Protein AF-C0E1W9-F1 (afdb_monomer_lite)

Structure (mmCIF, N/CA/C/O backbone):
data_AF-C0E1W9-F1
#
_entry.id   AF-C0E1W9-F1
#
loop_
_atom_site.group_PDB
_atom_site.id
_atom_site.type_symbol
_atom_site.label_atom_id
_atom_site.label_alt_id
_atom_site.label_comp_id
_atom_site.label_asym_id
_atom_site.label_entity_id
_atom_site.label_seq_id
_atom_site.pdbx_PDB_ins_code
_atom_site.Cartn_x
_atom_site.Cartn_y
_atom_site.Cartn_z
_atom_site.occupancy
_atom_site.B_iso_or_equiv
_atom_site.auth_seq_id
_atom_site.auth_comp_id
_atom_site.auth_asym_id
_atom_site.auth_atom_id
_atom_site.pdbx_PDB_model_num
ATOM 1 N N . MET A 1 1 ? -30.283 -1.907 8.918 1.00 41.72 1 MET A N 1
ATOM 2 C CA . MET A 1 1 ? -28.845 -2.117 9.198 1.00 41.72 1 MET A CA 1
ATOM 3 C C . MET A 1 1 ? -28.048 -1.228 8.262 1.00 41.72 1 MET A C 1
ATOM 5 O O . MET A 1 1 ? -28.250 -1.339 7.061 1.00 41.72 1 MET A O 1
ATOM 9 N N . GLN A 1 2 ? -27.198 -0.332 8.772 1.00 52.78 2 GLN A N 1
ATOM 10 C CA . GLN A 1 2 ? -26.183 0.305 7.926 1.00 52.78 2 GLN A CA 1
ATOM 11 C C . GLN A 1 2 ? -25.164 -0.763 7.533 1.00 52.78 2 GLN A C 1
ATOM 13 O O . GLN A 1 2 ? -24.610 -1.438 8.400 1.00 52.78 2 GLN A O 1
ATOM 18 N N . THR A 1 3 ? -24.936 -0.942 6.239 1.00 59.38 3 THR A N 1
ATOM 19 C CA . THR A 1 3 ? -23.926 -1.881 5.766 1.00 59.38 3 THR A CA 1
ATOM 20 C C . THR A 1 3 ? -22.547 -1.286 6.020 1.00 59.38 3 THR A C 1
ATOM 22 O O . THR A 1 3 ? -22.210 -0.224 5.492 1.00 59.38 3 THR A O 1
ATOM 25 N N . ILE A 1 4 ? -21.760 -1.937 6.877 1.00 67.06 4 ILE A N 1
ATOM 26 C CA . ILE A 1 4 ? -20.397 -1.506 7.190 1.00 67.06 4 ILE A CA 1
ATOM 27 C C . ILE A 1 4 ? -19.553 -1.692 5.929 1.00 67.06 4 ILE A C 1
ATOM 29 O O . ILE A 1 4 ? -19.404 -2.811 5.437 1.00 67.06 4 ILE A O 1
ATOM 33 N N . LYS A 1 5 ? -19.021 -0.587 5.396 1.00 80.06 5 LYS A N 1
ATOM 34 C CA . LYS A 1 5 ? -18.128 -0.626 4.240 1.00 80.06 5 LYS A CA 1
ATOM 35 C C . LYS A 1 5 ? -16.687 -0.821 4.699 1.00 80.06 5 LYS A C 1
ATOM 37 O O . LYS A 1 5 ? -16.163 0.068 5.367 1.00 80.06 5 LYS A O 1
ATOM 42 N N . ARG A 1 6 ? -16.061 -1.932 4.305 1.00 88.25 6 ARG A N 1
ATOM 43 C CA . ARG A 1 6 ? -14.636 -2.207 4.549 1.00 88.25 6 ARG A CA 1
ATOM 44 C C . ARG A 1 6 ? -13.774 -1.287 3.694 1.00 88.25 6 ARG A C 1
ATOM 46 O O . ARG A 1 6 ? -14.051 -1.131 2.504 1.00 88.25 6 ARG A O 1
ATOM 53 N N . LEU A 1 7 ? -12.764 -0.669 4.287 1.00 89.62 7 LEU A N 1
ATOM 54 C CA . LEU A 1 7 ? -11.794 0.178 3.606 1.00 89.62 7 LEU A CA 1
ATOM 55 C C . LEU A 1 7 ? -10.513 -0.609 3.308 1.00 89.62 7 LEU A C 1
ATOM 57 O O . LEU A 1 7 ? -9.938 -1.229 4.194 1.00 89.62 7 LEU A O 1
ATOM 61 N N . PHE A 1 8 ? -10.042 -0.521 2.070 1.00 92.44 8 PHE A N 1
ATOM 62 C CA . PHE A 1 8 ? -8.709 -0.947 1.662 1.00 92.44 8 PHE A CA 1
ATOM 63 C C . PHE A 1 8 ? -7.880 0.300 1.378 1.00 92.44 8 PHE A C 1
ATOM 65 O O . PHE A 1 8 ? -8.233 1.089 0.497 1.00 92.44 8 PHE A O 1
ATOM 72 N N . ILE A 1 9 ? -6.805 0.496 2.133 1.00 94.12 9 ILE A N 1
ATOM 73 C CA . ILE A 1 9 ? -5.794 1.514 1.851 1.00 94.12 9 ILE A CA 1
ATOM 74 C C . ILE A 1 9 ? -4.686 0.839 1.057 1.00 94.12 9 ILE A C 1
ATOM 76 O O . ILE A 1 9 ? -4.082 -0.105 1.553 1.00 94.12 9 ILE A O 1
ATOM 80 N N . ILE A 1 10 ? -4.430 1.319 -0.153 1.00 94.06 10 ILE A N 1
ATOM 81 C CA . ILE A 1 10 ? -3.354 0.840 -1.017 1.00 94.06 10 ILE A CA 1
ATOM 82 C C . ILE A 1 10 ? -2.370 1.991 -1.175 1.00 94.06 10 ILE A C 1
ATOM 84 O O . ILE A 1 10 ? -2.767 3.064 -1.632 1.00 94.06 10 ILE A O 1
ATOM 88 N N . ILE A 1 11 ? -1.118 1.782 -0.780 1.00 93.06 11 ILE A N 1
ATOM 89 C CA . ILE A 1 11 ? -0.030 2.712 -1.075 1.00 93.06 11 ILE A CA 1
ATOM 90 C C . ILE A 1 11 ? 0.891 2.070 -2.097 1.00 93.06 11 ILE A C 1
ATOM 92 O O . ILE A 1 11 ? 1.352 0.950 -1.891 1.00 93.06 11 ILE A O 1
ATOM 96 N N . THR A 1 12 ? 1.108 2.787 -3.192 1.00 90.94 12 THR A N 1
ATOM 97 C CA . THR A 1 12 ? 1.981 2.384 -4.289 1.00 90.94 12 THR A CA 1
ATOM 98 C C . THR A 1 12 ? 3.221 3.258 -4.327 1.00 90.94 12 THR A C 1
ATOM 100 O O . THR A 1 12 ? 3.185 4.424 -3.917 1.00 90.94 12 THR A O 1
ATOM 103 N N . GLU A 1 13 ? 4.300 2.697 -4.849 1.00 84.88 13 GLU A N 1
ATOM 104 C CA . GLU A 1 13 ? 5.556 3.401 -5.068 1.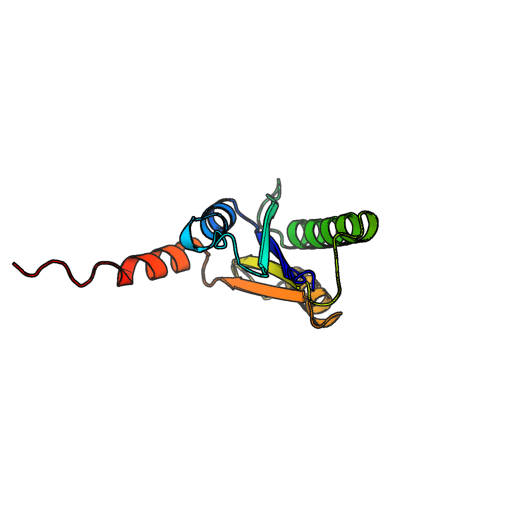00 84.88 13 GLU A CA 1
ATOM 105 C C . GLU A 1 13 ? 5.457 4.377 -6.248 1.00 84.88 13 GLU A C 1
ATOM 107 O O . GLU A 1 13 ? 5.774 5.565 -6.133 1.00 84.88 13 GLU A O 1
ATOM 112 N N . GLY A 1 14 ? 4.933 3.896 -7.377 1.00 85.75 14 GLY A N 1
ATOM 113 C CA . GLY A 1 14 ? 4.828 4.650 -8.614 1.00 85.75 14 GLY A CA 1
ATOM 114 C C . GLY A 1 14 ? 3.409 5.093 -8.973 1.00 85.75 14 GLY A C 1
ATOM 115 O O . GLY A 1 14 ? 2.395 4.738 -8.354 1.00 85.75 14 GLY A O 1
ATOM 116 N N . GLU A 1 15 ? 3.343 5.940 -10.007 1.00 87.25 15 GLU A N 1
ATOM 117 C CA . GLU A 1 15 ? 2.073 6.388 -10.593 1.00 87.25 15 GLU A CA 1
ATOM 118 C C . GLU A 1 15 ? 1.453 5.329 -11.508 1.00 87.25 15 GLU A C 1
ATOM 120 O O . GLU A 1 15 ? 0.240 5.360 -11.716 1.00 87.25 15 GLU A O 1
ATOM 125 N N . THR A 1 16 ? 2.248 4.401 -12.048 1.00 88.31 16 THR A N 1
ATOM 126 C CA . THR A 1 16 ? 1.764 3.335 -12.935 1.00 88.31 16 THR A CA 1
ATOM 127 C C . THR A 1 16 ? 0.774 2.437 -12.186 1.00 88.31 16 THR A C 1
ATOM 129 O O . THR A 1 16 ? -0.355 2.212 -12.628 1.00 88.31 16 THR A O 1
ATOM 132 N N . GLU A 1 17 ? 1.158 1.994 -10.998 1.00 89.62 17 GLU A N 1
ATOM 133 C CA . GLU A 1 17 ? 0.382 1.144 -10.103 1.00 89.62 17 GLU A CA 1
ATOM 134 C C . GLU A 1 17 ? -0.846 1.892 -9.597 1.00 89.62 17 GLU A C 1
ATOM 136 O O . GLU A 1 17 ? -1.960 1.361 -9.602 1.00 89.62 17 GLU A O 1
ATOM 141 N N . ARG A 1 18 ? -0.676 3.168 -9.225 1.00 90.12 18 ARG A N 1
ATOM 142 C CA . ARG A 1 18 ? -1.802 4.013 -8.825 1.00 90.12 18 ARG A CA 1
ATOM 143 C C . ARG A 1 18 ? -2.829 4.131 -9.942 1.00 90.12 18 ARG A C 1
ATOM 145 O O . ARG A 1 18 ? -4.022 3.974 -9.680 1.00 90.12 18 ARG A O 1
ATOM 152 N N . ALA A 1 19 ? -2.386 4.403 -11.167 1.00 89.88 19 ALA A N 1
ATOM 153 C CA . ALA A 1 19 ? -3.266 4.496 -12.322 1.00 89.88 19 ALA A CA 1
ATOM 154 C C . ALA A 1 19 ? -4.006 3.173 -12.557 1.00 89.88 19 ALA A C 1
ATOM 156 O O . ALA A 1 19 ? -5.221 3.195 -12.757 1.00 89.88 19 ALA A O 1
ATOM 157 N N . TYR A 1 20 ? -3.311 2.036 -12.441 1.00 88.94 20 TYR A N 1
ATOM 158 C CA . TYR A 1 20 ? -3.914 0.709 -12.546 1.00 88.94 20 TYR A CA 1
ATOM 159 C C . TYR A 1 20 ? -5.014 0.482 -11.502 1.00 88.94 20 TYR A C 1
ATOM 161 O O . TYR A 1 20 ? -6.149 0.186 -11.867 1.00 88.94 20 TYR A O 1
ATOM 169 N N . PHE A 1 21 ? -4.746 0.702 -10.211 1.00 88.81 21 PHE A N 1
ATOM 170 C CA . PHE A 1 21 ? -5.759 0.506 -9.162 1.00 88.81 21 PHE A CA 1
ATOM 171 C C . PHE A 1 21 ? -6.899 1.538 -9.199 1.00 88.81 21 PHE A C 1
ATOM 173 O O . PHE A 1 21 ? -7.936 1.340 -8.564 1.00 88.81 21 PHE A O 1
ATOM 180 N N . MET A 1 22 ? -6.737 2.637 -9.939 1.00 88.50 22 MET A N 1
ATOM 181 C CA . MET A 1 22 ? -7.784 3.635 -10.170 1.00 88.50 22 MET A CA 1
ATOM 182 C C . MET A 1 22 ? -8.649 3.362 -11.409 1.00 88.50 22 MET A C 1
ATOM 184 O O . MET A 1 22 ? -9.609 4.107 -11.648 1.00 88.50 22 MET A O 1
ATOM 188 N N . MET A 1 23 ? -8.347 2.319 -12.187 1.00 85.88 23 MET A N 1
ATOM 189 C CA . MET A 1 23 ? -9.136 1.934 -13.356 1.00 85.88 23 MET A CA 1
ATOM 190 C C . MET A 1 23 ? -10.586 1.584 -12.997 1.00 85.88 23 MET A C 1
ATOM 192 O O . MET A 1 23 ? -10.888 1.100 -11.905 1.00 85.88 23 MET A O 1
ATOM 196 N N . ASP A 1 24 ? -11.497 1.778 -13.954 1.00 82.00 24 ASP A N 1
ATOM 197 C CA . ASP A 1 24 ? -12.939 1.562 -13.763 1.00 82.00 24 ASP A CA 1
ATOM 198 C C . ASP A 1 24 ? -13.296 0.123 -13.368 1.00 82.00 24 ASP A C 1
ATOM 200 O O . ASP A 1 24 ? -14.258 -0.084 -12.634 1.00 82.00 24 ASP A O 1
ATOM 204 N N . ILE A 1 25 ? -12.490 -0.860 -13.774 1.00 76.56 25 ILE A N 1
ATOM 205 C CA . ILE A 1 25 ? -12.664 -2.268 -13.387 1.00 76.56 25 ILE A CA 1
ATOM 206 C C . ILE A 1 25 ? -12.520 -2.489 -11.871 1.00 76.56 25 ILE A C 1
ATOM 208 O O . ILE A 1 25 ? -13.133 -3.402 -11.323 1.00 76.56 25 ILE A O 1
ATOM 212 N N . PHE A 1 26 ? -11.762 -1.625 -11.185 1.00 75.88 26 PHE A N 1
ATOM 213 C CA . PHE A 1 26 ? -11.610 -1.620 -9.728 1.00 75.88 26 PHE A CA 1
ATOM 214 C C . PHE A 1 26 ? -12.533 -0.607 -9.045 1.00 75.88 26 PHE A C 1
ATOM 216 O O . PHE A 1 26 ? -12.684 -0.629 -7.817 1.00 75.88 26 PHE A O 1
ATOM 223 N N . LYS A 1 27 ? -13.192 0.275 -9.812 1.00 70.38 27 LYS A N 1
ATOM 224 C CA . LYS A 1 27 ? -14.194 1.184 -9.258 1.00 70.38 27 LYS A CA 1
ATOM 225 C C . LYS A 1 27 ? -15.410 0.381 -8.834 1.00 70.38 27 LYS A C 1
ATOM 227 O O . LYS A 1 27 ? -16.111 -0.260 -9.611 1.00 70.38 27 LYS A O 1
ATOM 232 N N . LEU A 1 28 ? -15.658 0.440 -7.538 1.00 66.44 28 LEU A N 1
ATOM 233 C CA . LEU A 1 28 ? -16.718 -0.309 -6.898 1.00 66.44 28 LEU A CA 1
ATOM 234 C C . LEU A 1 28 ? -18.099 0.122 -7.387 1.00 66.44 28 LEU A C 1
ATOM 236 O O . LEU A 1 28 ? -18.444 1.304 -7.397 1.00 66.44 28 LEU A O 1
ATOM 240 N N . GLN A 1 29 ? -18.915 -0.876 -7.728 1.00 67.44 29 GLN A N 1
ATOM 241 C CA . GLN A 1 29 ? -20.338 -0.711 -8.012 1.00 67.44 29 GLN A CA 1
ATOM 242 C C . GLN A 1 29 ? -21.026 0.009 -6.839 1.00 67.44 29 GLN A C 1
ATOM 244 O O . GLN A 1 29 ? -20.672 -0.212 -5.678 1.00 67.44 29 GLN A O 1
ATOM 249 N N . ARG A 1 30 ? -22.042 0.841 -7.118 1.00 63.03 30 ARG A N 1
ATOM 250 C CA . ARG A 1 30 ? -22.708 1.715 -6.118 1.00 63.03 30 ARG A CA 1
ATOM 251 C C . ARG A 1 30 ? -23.167 0.990 -4.840 1.00 63.03 30 ARG A C 1
ATOM 253 O O . ARG A 1 30 ? -23.195 1.603 -3.774 1.00 63.03 30 ARG A O 1
ATOM 260 N N . ASN A 1 31 ? -23.461 -0.307 -4.937 1.00 67.88 31 ASN A N 1
ATOM 261 C CA . ASN A 1 31 ? -23.946 -1.147 -3.838 1.00 67.88 31 ASN A CA 1
ATOM 262 C C . ASN A 1 31 ? -22.861 -2.008 -3.170 1.00 67.88 31 ASN A C 1
ATOM 264 O O . ASN A 1 31 ? -23.188 -2.891 -2.381 1.00 67.88 31 ASN A O 1
ATOM 268 N N . SER A 1 32 ? -21.580 -1.788 -3.472 1.00 73.19 32 SER A N 1
ATOM 269 C CA . SER A 1 32 ? -20.518 -2.545 -2.819 1.00 73.19 32 SER A CA 1
ATOM 270 C C . SER A 1 32 ? -20.290 -2.091 -1.375 1.00 73.19 32 SER A C 1
ATOM 272 O O . SER A 1 32 ? -20.306 -0.899 -1.045 1.00 73.19 32 SER A O 1
ATOM 274 N N . ASN A 1 33 ? -20.001 -3.073 -0.523 1.00 80.62 33 ASN A N 1
ATOM 275 C CA . ASN A 1 33 ? -19.606 -2.892 0.873 1.00 80.62 33 ASN A CA 1
ATOM 276 C C . ASN A 1 33 ? -18.099 -2.681 1.025 1.00 80.62 33 ASN A C 1
ATOM 278 O O . ASN A 1 33 ? -17.535 -2.929 2.088 1.00 80.62 33 ASN A O 1
ATOM 282 N N . VAL A 1 34 ? -17.437 -2.254 -0.042 1.00 83.12 34 VAL A N 1
ATOM 283 C CA . VAL A 1 34 ? -16.000 -2.032 -0.075 1.00 83.12 34 VAL A CA 1
ATOM 284 C C . VAL A 1 34 ? -15.730 -0.601 -0.535 1.00 83.12 34 VAL A C 1
ATOM 286 O O . VAL A 1 34 ? -16.436 -0.051 -1.382 1.00 83.12 34 VAL A O 1
ATOM 289 N N . ARG A 1 35 ? -14.728 0.023 0.076 1.00 84.75 35 ARG A N 1
ATOM 290 C CA . ARG A 1 35 ? -14.128 1.297 -0.316 1.00 84.75 35 ARG A CA 1
ATOM 291 C C . ARG A 1 35 ? -12.646 1.042 -0.538 1.00 84.75 35 ARG A C 1
ATOM 293 O O . ARG A 1 35 ? -12.016 0.407 0.297 1.00 84.75 35 ARG A O 1
ATOM 300 N N . VAL A 1 36 ? -12.094 1.552 -1.628 1.00 87.75 36 VAL A N 1
ATOM 301 C CA . VAL A 1 36 ? -10.658 1.472 -1.909 1.00 87.75 36 VAL A CA 1
ATOM 302 C C . VAL A 1 36 ? -10.119 2.894 -1.957 1.00 87.75 36 VAL A C 1
ATOM 304 O O . VAL A 1 36 ? -10.715 3.767 -2.590 1.00 87.75 36 VAL A O 1
ATOM 307 N N . LYS A 1 37 ? -9.015 3.135 -1.254 1.00 89.44 37 LYS A N 1
ATOM 308 C CA . LYS A 1 37 ? -8.275 4.391 -1.268 1.00 89.44 37 LYS A CA 1
ATOM 309 C C . LYS A 1 37 ? -6.855 4.097 -1.719 1.00 89.44 37 LYS A C 1
ATOM 311 O O . LYS A 1 37 ? -6.097 3.486 -0.977 1.00 89.44 37 LYS A O 1
ATOM 316 N N . VAL A 1 38 ? -6.527 4.550 -2.924 1.00 89.50 38 VAL A N 1
ATOM 317 C CA . VAL A 1 38 ? -5.199 4.389 -3.520 1.00 89.50 38 VAL A CA 1
ATOM 318 C C . VAL A 1 38 ? -4.417 5.685 -3.349 1.00 89.50 38 VAL A C 1
ATOM 320 O O . VAL A 1 38 ? -4.933 6.768 -3.642 1.00 89.50 38 VAL A O 1
ATOM 323 N N . ILE A 1 39 ? -3.192 5.579 -2.857 1.00 88.38 39 ILE A N 1
ATOM 324 C CA . ILE A 1 39 ? -2.268 6.687 -2.628 1.00 88.38 39 ILE A CA 1
ATOM 325 C C . ILE A 1 39 ? -0.961 6.314 -3.326 1.00 88.38 39 ILE A C 1
ATOM 327 O O . ILE A 1 39 ? -0.494 5.195 -3.167 1.00 88.38 39 ILE A O 1
ATOM 331 N N . CYS A 1 40 ? -0.399 7.231 -4.107 1.00 86.12 40 CYS A N 1
ATOM 332 C CA . CYS A 1 40 ? 0.947 7.075 -4.653 1.00 86.12 40 CYS A CA 1
ATOM 333 C C . CYS A 1 40 ? 1.878 7.934 -3.819 1.00 86.12 40 CYS A C 1
ATOM 335 O O . CYS A 1 40 ? 1.573 9.102 -3.563 1.00 86.12 40 CYS A O 1
ATOM 337 N N . GLU A 1 41 ? 2.991 7.350 -3.407 1.00 76.56 41 GLU A N 1
ATOM 338 C CA . GLU A 1 41 ? 4.019 8.021 -2.632 1.00 76.56 41 GLU A CA 1
ATOM 339 C C . GLU A 1 41 ? 5.322 7.955 -3.412 1.00 76.56 41 GLU A C 1
ATOM 341 O O . GLU A 1 41 ? 6.130 7.047 -3.248 1.00 76.56 41 GLU A O 1
ATOM 346 N N . LYS A 1 42 ? 5.520 8.956 -4.272 1.00 66.31 42 LYS A N 1
ATOM 347 C CA . LYS A 1 42 ? 6.786 9.135 -4.976 1.00 66.31 42 LYS A CA 1
ATOM 348 C C . LYS A 1 42 ? 7.863 9.587 -4.001 1.00 66.31 42 LYS A C 1
ATOM 350 O O . LYS A 1 42 ? 7.824 10.710 -3.491 1.00 66.31 42 LYS A O 1
ATOM 355 N N . SER A 1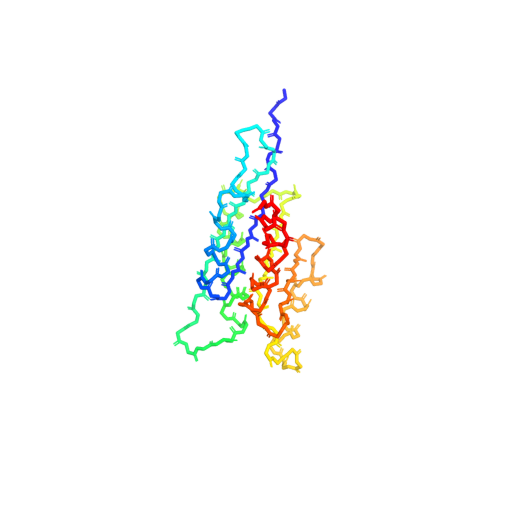 43 ? 8.866 8.741 -3.811 1.00 58.28 43 SER A N 1
ATOM 356 C CA . SER A 1 43 ? 10.159 9.172 -3.292 1.00 58.28 43 SER A CA 1
ATOM 357 C C . SER A 1 43 ? 10.770 10.240 -4.212 1.00 58.28 43 SER A C 1
ATOM 359 O O . SER A 1 43 ? 10.647 10.167 -5.436 1.00 58.28 43 SER A O 1
ATOM 361 N N . LYS A 1 44 ? 11.428 11.250 -3.629 1.00 51.62 44 LYS A N 1
ATOM 362 C CA . LYS A 1 44 ? 12.199 12.246 -4.394 1.00 51.62 44 LYS A CA 1
ATOM 363 C C . LYS A 1 44 ? 13.524 11.685 -4.916 1.00 51.62 44 LYS A C 1
ATOM 365 O O . LYS A 1 44 ? 14.019 12.201 -5.913 1.00 51.62 44 LYS A O 1
ATOM 370 N N . ASP A 1 45 ? 14.054 10.653 -4.261 1.00 51.62 45 ASP A N 1
ATOM 371 C CA . ASP A 1 45 ? 15.436 10.190 -4.428 1.00 51.62 45 ASP A CA 1
ATOM 372 C C . ASP A 1 45 ? 15.546 8.778 -5.034 1.00 51.62 45 ASP A C 1
ATOM 374 O O . ASP A 1 45 ? 16.648 8.273 -5.216 1.00 51.62 45 ASP A O 1
ATOM 378 N N . GLY A 1 46 ? 14.423 8.169 -5.428 1.00 48.44 46 GLY A N 1
ATOM 379 C CA . GLY A 1 46 ? 14.385 6.811 -5.980 1.00 48.44 46 GLY A CA 1
ATOM 380 C C . GLY A 1 46 ? 13.695 5.818 -5.049 1.00 48.44 46 GLY A C 1
ATOM 381 O O . GLY A 1 46 ? 13.331 6.169 -3.930 1.00 48.44 46 GLY A O 1
ATOM 382 N N . SER A 1 47 ? 13.468 4.624 -5.577 1.00 56.50 47 SER A N 1
ATOM 383 C CA . SER A 1 47 ? 12.645 3.479 -5.159 1.00 56.50 47 SER A CA 1
ATOM 384 C C . SER A 1 47 ? 12.904 2.882 -3.758 1.00 56.50 47 SER A C 1
ATOM 386 O O . SER A 1 47 ? 12.843 1.675 -3.547 1.00 56.50 47 SER A O 1
ATOM 388 N N . ASP A 1 48 ? 13.174 3.721 -2.757 1.00 67.12 48 ASP A N 1
ATOM 389 C CA . ASP A 1 48 ? 13.377 3.285 -1.383 1.00 67.12 48 ASP A CA 1
ATOM 390 C C . ASP A 1 48 ? 12.022 2.914 -0.737 1.00 67.12 48 ASP A C 1
ATOM 392 O O . ASP A 1 48 ? 11.098 3.740 -0.678 1.00 67.12 48 ASP A O 1
ATOM 396 N N . PRO A 1 49 ? 11.874 1.712 -0.157 1.00 74.06 49 PRO A N 1
ATOM 397 C CA . PRO A 1 49 ? 10.644 1.292 0.524 1.00 74.06 49 PRO A CA 1
ATOM 398 C C . PRO A 1 49 ? 10.342 2.072 1.820 1.00 74.06 49 PRO A C 1
ATOM 400 O O . PRO A 1 49 ? 9.212 2.055 2.327 1.00 74.06 49 PRO A O 1
ATOM 403 N N . LYS A 1 50 ? 11.323 2.796 2.377 1.00 79.44 50 LYS A N 1
ATOM 404 C CA . LYS A 1 50 ? 11.176 3.615 3.599 1.00 79.44 50 LYS A CA 1
ATOM 405 C C . LYS A 1 50 ? 10.121 4.733 3.472 1.00 79.44 50 LYS A C 1
ATOM 407 O O . LYS A 1 50 ? 9.270 4.834 4.370 1.00 79.44 50 LYS A O 1
ATOM 412 N N . PRO A 1 51 ? 10.141 5.584 2.424 1.00 81.38 51 PRO A N 1
ATOM 413 C CA . PRO A 1 51 ? 9.076 6.540 2.127 1.00 81.38 51 PRO A CA 1
ATOM 414 C C . PRO A 1 51 ? 7.679 5.915 2.120 1.00 81.38 51 PRO A C 1
ATOM 416 O O . PRO A 1 51 ? 6.792 6.388 2.832 1.00 81.38 51 PRO A O 1
ATOM 419 N N . VAL A 1 52 ? 7.507 4.803 1.403 1.00 84.38 52 VAL A N 1
ATOM 420 C CA . VAL A 1 52 ? 6.219 4.115 1.246 1.00 84.38 52 VAL A CA 1
ATOM 421 C C . VAL A 1 52 ? 5.677 3.635 2.599 1.00 84.38 52 VAL A C 1
ATOM 423 O O . VAL A 1 52 ? 4.519 3.896 2.949 1.00 84.38 52 VAL A O 1
ATOM 426 N N . LEU A 1 53 ? 6.530 3.019 3.425 1.00 89.31 53 LEU A N 1
ATOM 427 C CA . LEU A 1 53 ? 6.161 2.594 4.777 1.00 89.31 53 LEU A CA 1
ATOM 428 C C . LEU A 1 53 ? 5.799 3.775 5.691 1.00 89.31 53 LEU A C 1
ATOM 430 O O . LEU A 1 53 ? 4.839 3.706 6.466 1.00 89.31 53 LEU A O 1
ATOM 434 N N . SER A 1 54 ? 6.566 4.863 5.619 1.00 88.94 54 SER A N 1
ATOM 435 C CA . SER A 1 54 ? 6.338 6.062 6.432 1.00 88.94 54 SER A CA 1
ATOM 436 C C . SER A 1 54 ? 4.996 6.706 6.093 1.00 88.94 54 SER A C 1
ATOM 438 O O . SER A 1 54 ? 4.212 7.028 6.991 1.00 88.94 54 SER A O 1
ATOM 440 N N . SER A 1 55 ? 4.679 6.812 4.806 1.00 89.31 55 SER A N 1
ATOM 441 C CA . SER A 1 55 ? 3.397 7.330 4.341 1.00 89.31 55 SER A CA 1
ATOM 442 C C . SER A 1 55 ? 2.230 6.430 4.743 1.00 89.31 55 SER A C 1
ATOM 444 O O . SER A 1 55 ? 1.184 6.939 5.152 1.00 89.31 55 SER A O 1
ATOM 446 N N . MET A 1 56 ? 2.415 5.106 4.766 1.00 92.50 56 MET A N 1
ATOM 447 C CA . MET A 1 56 ? 1.408 4.184 5.301 1.00 92.50 56 MET A CA 1
ATOM 448 C C . MET A 1 56 ? 1.140 4.420 6.784 1.00 92.50 56 MET A C 1
ATOM 450 O O . MET A 1 56 ? -0.016 4.575 7.185 1.00 92.50 56 MET A O 1
ATOM 454 N N . LYS A 1 57 ? 2.191 4.518 7.604 1.00 92.94 57 LYS A N 1
ATOM 455 C CA . LYS A 1 57 ? 2.051 4.816 9.037 1.00 92.94 57 LYS A CA 1
ATOM 456 C C . LYS A 1 57 ? 1.325 6.146 9.253 1.00 92.94 57 LYS A C 1
ATOM 458 O O . LYS A 1 57 ? 0.320 6.179 9.962 1.00 92.94 57 LYS A O 1
ATOM 463 N N . ASN A 1 58 ? 1.751 7.206 8.567 1.00 92.06 58 ASN A N 1
ATOM 464 C CA . ASN A 1 58 ? 1.116 8.524 8.641 1.00 92.06 58 ASN A CA 1
ATOM 465 C C . ASN A 1 58 ? -0.356 8.480 8.219 1.00 92.06 58 ASN A C 1
ATOM 467 O O . ASN A 1 58 ? -1.215 9.099 8.853 1.00 92.06 58 ASN A O 1
ATOM 471 N N . LYS A 1 59 ? -0.675 7.724 7.162 1.00 92.38 59 LYS A N 1
ATOM 472 C CA . LYS A 1 59 ? -2.046 7.609 6.677 1.00 92.38 59 LYS A CA 1
ATOM 473 C C . LYS A 1 59 ? -2.942 6.877 7.664 1.00 92.38 59 LYS A C 1
ATOM 475 O O . LYS A 1 59 ? -4.067 7.329 7.882 1.00 92.38 59 LYS A O 1
ATOM 480 N N . LEU A 1 60 ? -2.459 5.790 8.257 1.00 92.56 60 LEU A N 1
ATOM 481 C CA . LEU A 1 60 ? -3.191 5.052 9.282 1.00 92.56 60 LEU A CA 1
ATOM 482 C C . LEU A 1 60 ? -3.444 5.919 10.516 1.00 92.56 60 LEU A C 1
ATOM 484 O O . LEU A 1 60 ? -4.577 5.963 10.984 1.00 92.56 60 LEU A O 1
ATOM 488 N N . GLU A 1 61 ? -2.442 6.657 10.997 1.00 93.38 61 GLU A N 1
ATOM 489 C CA . GLU A 1 61 ? -2.619 7.580 12.127 1.00 93.38 61 GLU A CA 1
ATOM 490 C C . GLU A 1 61 ? -3.632 8.686 11.811 1.00 93.38 61 GLU A C 1
ATOM 492 O O . GLU A 1 61 ? -4.547 8.930 12.597 1.00 93.38 61 GLU A O 1
ATOM 497 N N . SER A 1 62 ? -3.556 9.284 10.619 1.00 92.56 62 SER A N 1
ATOM 498 C CA . SER A 1 62 ? -4.546 10.262 10.155 1.00 92.56 62 SER A CA 1
ATOM 499 C C . SER A 1 62 ? -5.972 9.694 10.143 1.00 92.56 62 SER A C 1
ATOM 501 O O . SER A 1 62 ? -6.894 10.382 10.567 1.00 92.56 62 SER A O 1
ATOM 503 N N . LEU A 1 63 ? -6.170 8.456 9.677 1.00 90.88 63 LEU A N 1
ATOM 504 C CA . LEU A 1 63 ? -7.502 7.836 9.621 1.00 90.88 63 LEU A CA 1
ATOM 505 C C . LEU A 1 63 ? -8.023 7.410 10.998 1.00 90.88 63 LEU A C 1
ATOM 507 O O . LEU A 1 63 ? -9.233 7.405 11.212 1.00 90.88 63 LEU A O 1
ATOM 511 N N . LYS A 1 64 ? -7.132 7.060 11.932 1.00 90.19 64 LYS A N 1
ATOM 512 C CA . LYS A 1 64 ? -7.505 6.827 13.335 1.00 90.19 64 LYS A CA 1
ATOM 513 C C . LYS A 1 64 ? -7.987 8.117 13.990 1.00 90.19 64 LYS A C 1
ATOM 515 O O . LYS A 1 64 ? -8.994 8.103 14.685 1.00 90.19 64 LYS A O 1
ATOM 520 N N . GLN A 1 65 ? -7.296 9.231 13.743 1.00 92.50 65 GLN A N 1
ATOM 521 C CA . GLN A 1 65 ? -7.666 10.540 14.290 1.00 92.50 65 GLN A CA 1
ATOM 522 C C . GLN A 1 65 ? -9.025 11.036 13.777 1.00 92.50 65 GLN A C 1
ATOM 524 O O . GLN A 1 65 ? -9.715 11.750 14.499 1.00 92.50 65 GLN A O 1
ATOM 529 N N . THR A 1 66 ? -9.423 10.655 12.558 1.00 90.88 66 THR A N 1
ATOM 530 C CA . THR A 1 66 ? -10.726 11.020 11.977 1.00 90.88 66 THR A CA 1
ATOM 531 C C . THR A 1 66 ? -11.830 9.977 12.196 1.00 90.88 66 THR A C 1
ATOM 533 O O . THR A 1 66 ? -12.922 10.149 11.658 1.00 90.88 66 THR A O 1
ATOM 536 N N . ASP A 1 67 ? -11.577 8.911 12.971 1.00 87.06 67 ASP A N 1
ATOM 537 C CA . ASP A 1 67 ? -12.499 7.773 13.188 1.00 87.06 67 ASP A CA 1
ATOM 538 C C . ASP A 1 67 ? -12.981 7.105 11.875 1.00 87.06 67 ASP A C 1
ATOM 540 O O . ASP A 1 67 ? -14.050 6.494 11.769 1.00 87.06 67 ASP A O 1
ATOM 544 N N . GLU A 1 68 ? -12.174 7.231 10.819 1.00 87.50 68 GLU A N 1
ATOM 545 C CA . GLU A 1 68 ? -12.447 6.636 9.513 1.00 87.50 68 GLU A CA 1
ATOM 546 C C . GLU A 1 68 ? -11.902 5.211 9.393 1.00 87.50 68 GLU A C 1
ATOM 548 O O . GLU A 1 68 ? -12.431 4.444 8.582 1.00 87.50 68 GLU A O 1
ATOM 553 N N . LEU A 1 69 ? -10.871 4.871 10.180 1.00 88.94 69 LEU A N 1
ATOM 554 C CA . LEU A 1 69 ? -10.281 3.534 10.247 1.00 88.94 69 LEU A CA 1
ATOM 555 C C . LEU A 1 69 ? -11.044 2.653 11.239 1.00 88.94 69 LEU A C 1
ATOM 557 O O . LEU A 1 69 ? -11.173 2.987 12.415 1.00 88.94 69 LEU A O 1
ATOM 561 N N . ARG A 1 70 ? -11.506 1.494 10.778 1.00 88.19 70 ARG A N 1
ATOM 562 C CA . ARG A 1 70 ? -12.330 0.562 11.551 1.00 88.19 70 ARG A CA 1
ATOM 563 C C . ARG A 1 70 ? -11.718 -0.830 11.589 1.00 88.19 70 ARG A C 1
ATOM 565 O O . ARG A 1 70 ? -10.883 -1.203 10.770 1.00 88.19 70 ARG A O 1
ATOM 572 N N . SER A 1 71 ? -12.189 -1.634 12.539 1.00 85.38 71 SER A N 1
ATOM 573 C CA . SER A 1 71 ? -11.855 -3.058 12.581 1.00 85.38 71 SER A CA 1
ATOM 574 C C . SER A 1 71 ? -12.357 -3.762 11.315 1.00 85.38 71 SER A C 1
ATOM 576 O O . SER A 1 71 ? -13.533 -3.641 10.959 1.00 85.38 71 SER A O 1
ATOM 578 N N . GLY A 1 72 ? -11.466 -4.491 10.642 1.00 86.62 72 GLY A N 1
ATOM 579 C CA . GLY A 1 72 ? -11.739 -5.167 9.371 1.00 86.62 72 GLY A CA 1
ATOM 580 C C . GLY A 1 72 ? -11.390 -4.357 8.118 1.00 86.62 72 GLY A C 1
ATOM 581 O O . GLY A 1 72 ? -11.576 -4.874 7.015 1.00 86.62 72 GLY A O 1
ATOM 582 N N . ASP A 1 73 ? -10.889 -3.129 8.272 1.00 92.94 73 ASP A N 1
ATOM 583 C CA . ASP A 1 73 ? -10.186 -2.419 7.201 1.00 92.94 73 ASP A CA 1
ATOM 584 C C . ASP A 1 73 ? -8.798 -3.039 6.985 1.00 92.94 73 ASP A C 1
ATOM 586 O O . ASP A 1 73 ? -8.298 -3.767 7.841 1.00 92.94 73 ASP A O 1
ATOM 590 N N . SER A 1 74 ? -8.175 -2.806 5.832 1.00 94.31 74 SER A N 1
ATOM 591 C CA . SER A 1 74 ? -6.876 -3.404 5.501 1.00 94.31 74 SER A CA 1
ATOM 592 C C . SER A 1 74 ? -5.930 -2.410 4.843 1.00 94.31 74 SER A C 1
ATOM 594 O O . SER A 1 74 ? -6.350 -1.558 4.059 1.00 94.31 74 SER A O 1
ATOM 596 N N . ALA A 1 75 ? -4.645 -2.555 5.146 1.00 96.06 75 ALA A N 1
ATOM 597 C CA . ALA A 1 75 ? -3.559 -1.734 4.637 1.00 96.06 75 ALA A CA 1
ATOM 598 C C . ALA A 1 75 ? -2.642 -2.568 3.739 1.00 96.06 75 ALA A C 1
ATOM 600 O O . ALA A 1 75 ? -2.148 -3.608 4.162 1.00 96.06 75 ALA A O 1
ATOM 601 N N . TRP A 1 76 ? -2.414 -2.096 2.519 1.00 95.81 76 TRP A N 1
ATOM 602 C CA . TRP A 1 76 ? -1.639 -2.773 1.487 1.00 95.81 76 TRP A CA 1
ATOM 603 C C . TRP A 1 76 ? -0.523 -1.861 0.994 1.00 95.81 76 TRP A C 1
ATOM 605 O O . TRP A 1 76 ? -0.780 -0.724 0.594 1.00 95.81 76 TRP A O 1
ATOM 615 N N . LEU A 1 77 ? 0.703 -2.371 1.020 1.00 92.94 77 LEU A N 1
ATOM 616 C CA . LEU A 1 77 ? 1.845 -1.790 0.323 1.00 92.94 77 LEU A CA 1
ATOM 617 C C . LEU A 1 77 ? 2.042 -2.532 -0.996 1.00 92.94 77 LEU A C 1
ATOM 619 O O . LEU A 1 77 ? 1.986 -3.759 -1.003 1.00 92.94 77 LEU A O 1
ATOM 623 N N . VAL A 1 78 ? 2.246 -1.805 -2.091 1.00 90.69 78 VAL A N 1
ATOM 624 C CA . VAL A 1 78 ? 2.554 -2.377 -3.408 1.00 90.69 78 VAL A CA 1
ATOM 625 C C . VAL A 1 78 ? 3.883 -1.807 -3.871 1.00 90.69 78 VAL A C 1
ATOM 627 O O . VAL A 1 78 ? 4.012 -0.587 -3.965 1.00 90.69 78 VAL A O 1
ATOM 630 N N . LEU A 1 79 ? 4.849 -2.694 -4.086 1.00 86.88 79 LEU A N 1
ATOM 631 C CA . LEU A 1 79 ? 6.253 -2.372 -4.330 1.00 86.88 79 LEU A CA 1
ATOM 632 C C . LEU A 1 79 ? 6.817 -3.306 -5.400 1.00 86.88 79 LEU A C 1
ATOM 634 O O . LEU A 1 79 ? 6.390 -4.464 -5.496 1.00 86.88 79 LEU A O 1
ATOM 638 N N . ASP A 1 80 ? 7.809 -2.834 -6.139 1.00 82.19 80 ASP A N 1
ATOM 639 C CA . ASP A 1 80 ? 8.557 -3.672 -7.071 1.00 82.19 80 ASP A CA 1
ATOM 640 C C . ASP A 1 80 ? 9.689 -4.402 -6.323 1.00 82.19 80 ASP A C 1
ATOM 642 O O . ASP A 1 80 ? 10.319 -3.867 -5.408 1.00 82.19 80 ASP A O 1
ATOM 646 N N . ASP A 1 81 ? 9.890 -5.689 -6.622 1.00 74.69 81 ASP A N 1
ATOM 647 C CA . ASP A 1 81 ? 10.952 -6.506 -6.016 1.00 74.69 81 ASP A CA 1
ATOM 648 C C . ASP A 1 81 ? 12.220 -6.423 -6.863 1.00 74.69 81 ASP A C 1
ATOM 650 O O . ASP A 1 81 ? 12.665 -7.404 -7.472 1.00 74.69 81 ASP A O 1
ATOM 654 N N . ASP A 1 82 ? 12.774 -5.216 -6.904 1.00 67.06 82 ASP A N 1
ATOM 655 C CA . ASP A 1 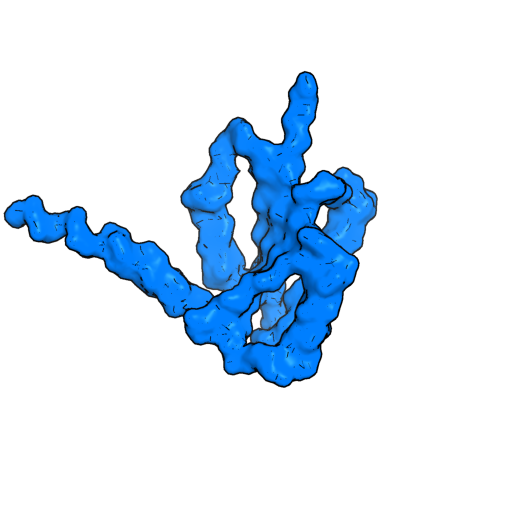82 ? 14.024 -4.933 -7.598 1.00 67.06 82 ASP A CA 1
ATOM 656 C C . ASP A 1 82 ? 15.228 -5.465 -6.786 1.00 67.06 82 ASP A C 1
ATOM 658 O O . ASP A 1 82 ? 16.222 -5.891 -7.377 1.00 67.06 82 ASP A O 1
ATOM 662 N N . ASP A 1 83 ? 15.122 -5.498 -5.440 1.00 63.00 83 ASP A N 1
ATOM 663 C CA . ASP A 1 83 ? 16.105 -6.092 -4.508 1.00 63.00 83 ASP A CA 1
ATOM 664 C C . ASP A 1 83 ? 15.534 -6.389 -3.089 1.00 63.00 83 ASP A C 1
ATOM 666 O O . ASP A 1 83 ? 15.862 -5.730 -2.091 1.00 63.00 83 ASP A O 1
ATOM 670 N N . SER A 1 84 ? 14.676 -7.413 -2.964 1.00 61.09 84 SER A N 1
ATOM 671 C CA . SER A 1 84 ? 14.041 -7.825 -1.687 1.00 61.09 84 SER A CA 1
ATOM 672 C C . SER A 1 84 ? 14.973 -8.283 -0.558 1.00 61.09 84 SER A C 1
ATOM 674 O O . SER A 1 84 ? 14.491 -8.602 0.529 1.00 61.09 84 SER A O 1
ATOM 676 N N . GLN A 1 85 ? 16.290 -8.363 -0.768 1.00 59.59 85 GLN A N 1
ATOM 677 C CA . GLN A 1 85 ? 17.232 -8.824 0.263 1.00 59.59 85 GLN A CA 1
ATOM 678 C C . GLN A 1 85 ? 17.805 -7.691 1.126 1.00 59.59 85 GLN A C 1
ATOM 680 O O . GLN A 1 85 ? 18.544 -7.959 2.077 1.00 59.59 85 GLN A O 1
ATOM 685 N N . SER A 1 86 ? 17.473 -6.434 0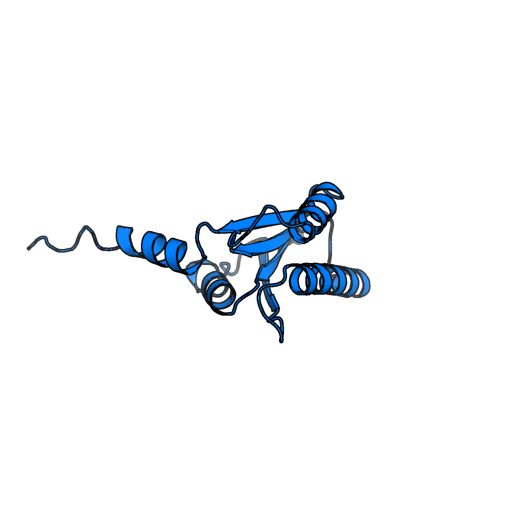.832 1.00 67.94 86 SER A N 1
ATOM 686 C CA . SER A 1 86 ? 17.955 -5.297 1.617 1.00 67.94 86 SER A CA 1
ATOM 687 C C . SER A 1 86 ? 17.285 -5.203 2.999 1.00 67.94 86 SER A C 1
ATOM 689 O O . SER A 1 86 ? 16.155 -5.645 3.220 1.00 67.94 86 SER A O 1
ATOM 691 N N . GLU A 1 87 ? 17.978 -4.579 3.960 1.00 68.25 87 GLU A N 1
ATOM 692 C CA . GLU A 1 87 ? 17.449 -4.310 5.311 1.00 68.25 87 GLU A CA 1
ATOM 693 C C . GLU A 1 87 ? 16.126 -3.527 5.287 1.00 68.25 87 GLU A C 1
ATOM 695 O O . GLU A 1 87 ? 15.328 -3.589 6.223 1.00 68.25 87 GLU A O 1
ATOM 700 N N . GLU A 1 88 ? 15.865 -2.791 4.210 1.00 69.75 88 GLU A N 1
ATOM 701 C CA . GLU A 1 88 ? 14.670 -1.970 4.097 1.00 69.75 88 GLU A CA 1
ATOM 702 C C . GLU A 1 88 ? 13.403 -2.802 3.869 1.00 69.75 88 GLU A C 1
ATOM 704 O O . GLU A 1 88 ? 12.337 -2.437 4.368 1.00 69.75 88 GLU A O 1
ATOM 709 N N . PHE A 1 89 ? 13.523 -3.967 3.225 1.00 77.81 89 PHE A N 1
ATOM 710 C CA . PHE A 1 89 ? 12.414 -4.911 3.077 1.00 77.81 89 PHE A CA 1
ATOM 711 C C . PHE A 1 89 ? 12.093 -5.616 4.398 1.00 77.81 89 PHE A C 1
ATOM 713 O O . PHE A 1 89 ? 10.921 -5.814 4.715 1.00 77.81 89 PHE A O 1
ATOM 720 N N . GLN A 1 90 ? 13.093 -5.856 5.254 1.00 83.44 90 GLN A N 1
ATOM 721 C CA . GLN A 1 90 ? 12.862 -6.418 6.593 1.00 83.44 90 GLN A CA 1
ATOM 722 C C . GLN A 1 90 ? 11.980 -5.507 7.458 1.00 83.44 90 GLN A C 1
ATOM 724 O O . GLN A 1 90 ? 11.169 -5.984 8.253 1.00 83.44 90 GLN A O 1
ATOM 729 N N . ALA A 1 91 ? 12.105 -4.184 7.302 1.00 86.62 91 ALA A N 1
ATOM 730 C CA . ALA A 1 91 ? 11.253 -3.227 8.005 1.00 86.62 91 ALA A CA 1
ATOM 731 C C . ALA A 1 91 ? 9.789 -3.285 7.530 1.00 86.62 91 ALA A C 1
ATOM 733 O O . ALA A 1 91 ? 8.875 -3.065 8.333 1.00 86.62 91 ALA A O 1
ATOM 734 N N . LEU A 1 92 ? 9.560 -3.590 6.248 1.00 88.38 92 LEU A N 1
ATOM 735 C CA . LEU A 1 92 ? 8.223 -3.835 5.712 1.00 88.38 92 LEU A CA 1
ATOM 736 C C . LEU A 1 92 ? 7.651 -5.128 6.292 1.00 88.38 92 LEU A C 1
ATOM 738 O O . LEU A 1 92 ? 6.550 -5.109 6.843 1.00 88.38 92 LEU A O 1
ATOM 742 N N . ASP A 1 93 ? 8.416 -6.218 6.237 1.00 88.25 93 ASP A N 1
ATOM 743 C CA . ASP A 1 93 ? 8.003 -7.523 6.756 1.00 88.25 93 ASP A CA 1
ATOM 744 C C . ASP A 1 93 ? 7.645 -7.450 8.242 1.00 88.25 93 ASP A C 1
ATOM 746 O O . ASP A 1 93 ? 6.593 -7.938 8.662 1.00 88.25 93 ASP A O 1
ATOM 750 N N . ALA A 1 94 ? 8.472 -6.766 9.038 1.00 91.38 94 ALA A N 1
ATOM 751 C CA . ALA A 1 94 ? 8.189 -6.513 10.446 1.00 91.38 94 ALA A CA 1
ATOM 752 C C . ALA A 1 94 ? 6.870 -5.744 10.623 1.00 91.38 94 ALA A C 1
ATOM 754 O O . ALA A 1 94 ? 6.024 -6.138 11.428 1.00 91.38 94 ALA A O 1
ATOM 755 N N . TRP A 1 95 ? 6.650 -4.687 9.835 1.00 93.38 95 TRP A N 1
ATOM 756 C CA . TRP A 1 95 ? 5.411 -3.912 9.884 1.00 93.38 95 TRP A CA 1
ATOM 757 C C . TRP A 1 95 ? 4.173 -4.739 9.515 1.00 93.38 95 TRP A C 1
ATOM 759 O O . TRP A 1 95 ? 3.125 -4.560 10.145 1.00 93.38 95 TRP A O 1
ATOM 769 N N . ALA A 1 96 ? 4.273 -5.626 8.523 1.00 93.00 96 ALA A N 1
ATOM 770 C CA . ALA A 1 96 ? 3.188 -6.523 8.138 1.00 93.00 96 ALA A CA 1
ATOM 771 C C . ALA A 1 96 ? 2.921 -7.578 9.223 1.00 93.00 96 ALA A C 1
ATOM 773 O O . ALA A 1 96 ? 1.770 -7.835 9.566 1.00 93.00 96 ALA A O 1
ATOM 774 N N . ALA A 1 97 ? 3.970 -8.125 9.842 1.00 93.69 97 ALA A N 1
ATOM 775 C CA . ALA A 1 97 ? 3.850 -9.115 10.911 1.00 93.69 97 ALA A CA 1
ATOM 776 C C . ALA A 1 97 ? 3.224 -8.558 12.204 1.00 93.69 97 ALA A C 1
ATOM 778 O O . ALA A 1 97 ? 2.612 -9.308 12.965 1.00 93.69 97 ALA A O 1
ATOM 779 N N . GLU A 1 98 ? 3.331 -7.248 12.458 1.00 93.62 98 GLU A N 1
ATOM 780 C CA . GLU A 1 98 ? 2.738 -6.604 13.639 1.00 93.62 98 GLU A CA 1
ATOM 781 C C . GLU A 1 98 ? 1.211 -6.779 13.725 1.00 93.62 98 GLU A C 1
ATOM 783 O O . GLU A 1 98 ? 0.655 -6.763 14.830 1.00 93.62 98 GLU A O 1
ATOM 788 N N . ARG A 1 99 ? 0.500 -6.890 12.589 1.00 93.12 99 ARG A N 1
ATOM 789 C CA . ARG A 1 99 ? -0.967 -7.009 12.569 1.00 93.12 99 ARG A CA 1
ATOM 790 C C . ARG A 1 99 ? -1.487 -7.787 11.364 1.00 93.12 99 ARG A C 1
ATOM 792 O O . ARG A 1 99 ? -1.067 -7.578 10.240 1.00 93.12 99 ARG A O 1
ATOM 799 N N . HIS A 1 100 ? -2.545 -8.562 11.589 1.00 93.19 100 HIS A N 1
ATOM 800 C CA . HIS A 1 100 ? -3.221 -9.363 10.561 1.00 93.19 100 HIS A CA 1
ATOM 801 C C . HIS A 1 100 ? -3.977 -8.557 9.485 1.00 93.19 100 HIS A C 1
ATOM 803 O O . HIS A 1 100 ? -4.517 -9.152 8.558 1.00 93.19 100 HIS A O 1
ATOM 809 N N . ASP A 1 101 ? -4.083 -7.234 9.628 1.00 93.81 101 ASP A N 1
ATOM 810 C CA . ASP A 1 101 ? -4.751 -6.330 8.684 1.00 93.81 101 ASP A CA 1
ATOM 811 C C . ASP A 1 101 ? -3.767 -5.562 7.783 1.00 93.81 101 ASP A C 1
ATOM 813 O O . ASP A 1 101 ? -4.159 -4.617 7.090 1.00 93.81 101 ASP A O 1
ATOM 817 N N . ARG A 1 102 ? -2.492 -5.963 7.790 1.00 95.75 102 ARG A N 1
ATOM 818 C CA . ARG A 1 102 ? -1.405 -5.346 7.031 1.00 95.75 102 ARG A CA 1
ATOM 819 C C . ARG A 1 102 ? -0.802 -6.345 6.064 1.00 95.75 102 ARG A C 1
ATOM 821 O O . ARG A 1 102 ? -0.498 -7.475 6.431 1.00 95.75 102 ARG A O 1
ATOM 828 N N . PHE A 1 103 ? -0.621 -5.901 4.831 1.00 95.19 103 PHE A N 1
ATOM 829 C CA . PHE A 1 103 ? -0.209 -6.749 3.728 1.00 95.19 103 PHE A CA 1
ATOM 830 C C . PHE A 1 103 ? 0.786 -6.019 2.837 1.00 95.19 103 PHE A C 1
ATOM 832 O O . PHE A 1 103 ? 0.755 -4.792 2.710 1.00 95.19 103 PHE A O 1
ATOM 839 N N . ILE A 1 104 ? 1.646 -6.800 2.194 1.00 91.94 104 ILE A N 1
ATOM 840 C CA . ILE A 1 104 ? 2.596 -6.322 1.199 1.00 91.94 104 ILE A CA 1
ATOM 841 C C . ILE A 1 104 ? 2.414 -7.169 -0.054 1.00 91.94 104 ILE A C 1
ATOM 843 O O . ILE A 1 104 ? 2.301 -8.393 0.023 1.00 91.94 104 ILE A O 1
ATOM 847 N N . ALA A 1 105 ? 2.347 -6.505 -1.198 1.00 90.31 105 ALA A N 1
ATOM 848 C CA . ALA A 1 105 ? 2.326 -7.109 -2.511 1.00 90.31 105 ALA A CA 1
ATOM 849 C C . ALA A 1 105 ? 3.593 -6.680 -3.250 1.00 90.31 105 ALA A C 1
ATOM 851 O O . ALA A 1 105 ? 3.772 -5.503 -3.555 1.00 90.31 105 ALA A O 1
ATOM 852 N N . TYR A 1 106 ? 4.449 -7.653 -3.531 1.00 87.44 106 TYR A N 1
ATOM 853 C CA . TYR A 1 106 ? 5.645 -7.465 -4.334 1.00 87.44 106 TYR A CA 1
ATOM 854 C C . TYR A 1 106 ? 5.358 -7.840 -5.784 1.00 87.44 106 TYR A C 1
ATOM 856 O O . TYR A 1 106 ? 4.777 -8.903 -6.033 1.00 87.44 106 TYR A O 1
ATOM 864 N N . THR A 1 107 ? 5.759 -7.006 -6.741 1.00 84.25 107 THR A N 1
ATOM 865 C CA . THR A 1 107 ? 5.725 -7.390 -8.155 1.00 84.25 107 THR A CA 1
ATOM 866 C C . THR A 1 107 ? 7.087 -7.892 -8.621 1.00 84.25 107 THR A C 1
ATOM 868 O O . THR A 1 107 ? 8.123 -7.467 -8.120 1.00 84.25 107 THR A O 1
ATOM 871 N N . LYS A 1 108 ? 7.086 -8.857 -9.552 1.00 80.50 108 LYS A N 1
ATOM 872 C CA . LYS A 1 108 ? 8.309 -9.425 -10.133 1.00 80.50 108 LYS A CA 1
ATOM 873 C C . LYS A 1 108 ? 8.246 -9.485 -11.658 1.00 80.50 108 LYS A C 1
ATOM 875 O O . LYS A 1 108 ? 7.290 -10.060 -12.183 1.00 80.50 108 LYS A O 1
ATOM 880 N N . PRO A 1 109 ? 9.288 -9.014 -12.369 1.00 75.19 109 PRO A N 1
ATOM 881 C CA . PRO A 1 109 ? 10.415 -8.238 -11.839 1.00 75.19 109 PRO A CA 1
ATOM 882 C C . PRO A 1 109 ? 10.031 -6.785 -11.511 1.00 75.19 109 PRO A C 1
ATOM 884 O O . PRO A 1 109 ? 10.664 -6.211 -10.652 1.00 75.19 109 PRO A O 1
ATOM 887 N N . GLN A 1 110 ? 8.999 -6.229 -12.156 1.00 84.81 110 GLN A N 1
ATOM 888 C CA . GLN A 1 110 ? 8.505 -4.866 -11.919 1.00 84.81 110 GLN A CA 1
ATOM 889 C C . GLN A 1 110 ? 7.019 -4.779 -12.323 1.00 84.81 110 GLN A C 1
ATOM 891 O O . GLN A 1 110 ? 6.527 -5.659 -13.055 1.00 84.81 110 GLN A O 1
ATOM 896 N N . PHE A 1 111 ? 6.301 -3.729 -11.929 1.00 86.94 111 PHE A N 1
ATOM 897 C CA . PHE A 1 111 ? 4.851 -3.665 -12.122 1.00 86.94 111 PHE A CA 1
ATOM 898 C C . PHE A 1 111 ? 4.431 -3.645 -13.600 1.00 86.94 111 PHE A C 1
ATOM 900 O O . PHE A 1 111 ? 3.455 -4.293 -13.995 1.00 86.94 111 PHE A O 1
ATOM 907 N N . GLU A 1 112 ? 5.177 -2.957 -14.465 1.00 87.00 112 GLU A N 1
ATOM 908 C CA . GLU A 1 112 ? 4.884 -2.872 -15.900 1.00 87.00 112 GLU A CA 1
ATOM 909 C C . GLU A 1 112 ? 4.885 -4.247 -16.585 1.00 87.00 112 GLU A C 1
ATOM 911 O O . GLU A 1 112 ? 4.139 -4.461 -17.544 1.00 87.00 112 GLU A O 1
ATOM 916 N N . TRP A 1 113 ? 5.665 -5.211 -16.086 1.00 84.44 113 TRP A N 1
ATOM 917 C CA . TRP A 1 113 ? 5.638 -6.578 -16.612 1.00 84.44 113 TRP A CA 1
ATOM 918 C C . TRP A 1 113 ? 4.327 -7.288 -16.287 1.00 84.44 113 TRP A C 1
ATOM 920 O O . TRP A 1 113 ? 3.760 -7.962 -17.153 1.00 84.44 113 TRP A O 1
ATOM 930 N N . LEU A 1 114 ? 3.813 -7.101 -15.068 1.00 83.38 114 LEU A N 1
ATOM 931 C CA . LEU A 1 114 ? 2.497 -7.603 -14.684 1.00 83.38 114 LEU A CA 1
ATOM 932 C C . LEU A 1 114 ? 1.406 -6.992 -15.570 1.00 83.38 114 LEU A C 1
ATOM 934 O O . LEU A 1 114 ? 0.517 -7.715 -16.018 1.00 83.38 114 LEU A O 1
ATOM 938 N N . LEU A 1 115 ? 1.494 -5.693 -15.879 1.00 84.69 115 LEU A N 1
ATOM 939 C CA . LEU A 1 115 ? 0.561 -5.035 -16.797 1.00 84.69 115 LEU A CA 1
ATOM 940 C C . LEU A 1 115 ? 0.585 -5.667 -18.189 1.00 84.69 115 LEU A C 1
ATOM 942 O O . LEU A 1 115 ? -0.472 -5.979 -18.735 1.00 84.69 115 LEU A O 1
ATOM 946 N N . LEU A 1 116 ? 1.769 -5.904 -18.759 1.00 84.44 116 LEU A N 1
ATOM 947 C CA . LEU A 1 116 ? 1.882 -6.550 -20.068 1.00 84.44 116 LEU A CA 1
ATOM 948 C C . LEU A 1 116 ? 1.217 -7.930 -20.079 1.00 84.44 116 LEU A C 1
ATOM 950 O O . LEU A 1 116 ? 0.496 -8.241 -21.024 1.00 84.44 116 LEU A O 1
ATOM 954 N N . LEU A 1 117 ? 1.409 -8.736 -19.031 1.00 80.81 117 LEU A N 1
ATOM 955 C CA . LEU A 1 117 ? 0.738 -10.033 -18.896 1.00 80.81 117 LEU A CA 1
ATOM 956 C C . LEU A 1 117 ? -0.781 -9.878 -18.765 1.00 80.81 117 LEU A C 1
ATOM 958 O O . LEU A 1 117 ? -1.523 -10.574 -19.453 1.00 80.81 117 LEU A O 1
ATOM 962 N N . HIS A 1 118 ? -1.238 -8.924 -17.951 1.00 76.12 118 HIS A N 1
ATOM 963 C CA . HIS A 1 118 ? -2.658 -8.656 -17.730 1.00 76.12 118 HIS A CA 1
ATOM 964 C C . HIS A 1 118 ? -3.411 -8.329 -19.030 1.00 76.12 118 HIS A C 1
ATOM 966 O O . HIS A 1 118 ? -4.559 -8.733 -19.196 1.00 76.12 118 HIS A O 1
ATOM 972 N N . TYR A 1 119 ? -2.766 -7.630 -19.970 1.00 74.94 119 TYR A N 1
ATOM 973 C CA . TYR A 1 119 ? -3.372 -7.264 -21.255 1.00 74.94 119 TYR A CA 1
ATOM 974 C C . TYR A 1 119 ? -3.078 -8.238 -22.401 1.00 74.94 119 TYR A C 1
ATOM 976 O O . TYR A 1 119 ? -3.811 -8.242 -23.391 1.00 74.94 119 TYR A O 1
ATOM 984 N N . ARG A 1 120 ? -2.040 -9.077 -22.302 1.00 67.94 120 ARG A N 1
ATOM 985 C CA . ARG A 1 120 ? -1.658 -10.008 -23.378 1.00 67.94 120 ARG A CA 1
ATOM 986 C C . ARG A 1 120 ? -2.671 -11.137 -23.576 1.00 67.94 120 ARG A C 1
ATOM 988 O O . ARG A 1 120 ? -2.907 -11.525 -24.718 1.00 67.94 120 ARG A O 1
ATOM 995 N N . ASP A 1 121 ? -3.322 -11.595 -22.510 1.00 55.66 121 ASP A N 1
ATOM 996 C CA . ASP A 1 121 ? -4.361 -12.634 -22.590 1.00 55.66 121 ASP A CA 1
ATOM 997 C C . ASP A 1 121 ? -5.741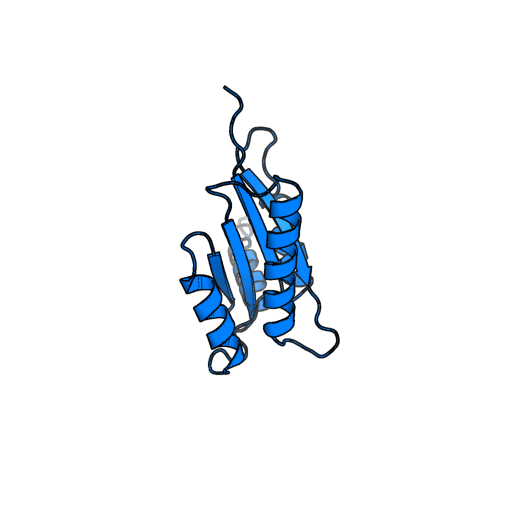 -12.089 -23.009 1.00 55.66 121 ASP A C 1
ATOM 999 O O . ASP A 1 121 ? -6.662 -12.858 -23.273 1.00 55.66 121 ASP A O 1
ATOM 1003 N N . GLY A 1 122 ? -5.896 -10.765 -23.140 1.00 52.56 122 GLY A N 1
ATOM 1004 C CA . GLY A 1 122 ? -7.133 -10.134 -23.613 1.00 52.56 122 GLY A CA 1
ATOM 1005 C C . GLY A 1 122 ? -7.303 -10.105 -25.136 1.00 52.56 122 GLY A C 1
ATOM 1006 O O . GLY A 1 122 ? -8.329 -9.621 -25.608 1.00 52.56 122 GLY A O 1
ATOM 1007 N N . ASN A 1 123 ? -6.315 -10.585 -25.905 1.00 48.06 123 ASN A N 1
ATOM 1008 C CA . ASN A 1 123 ? -6.251 -10.381 -27.357 1.00 48.06 123 ASN A CA 1
ATOM 1009 C C . ASN A 1 123 ? -6.047 -11.660 -28.192 1.00 48.06 123 ASN A C 1
ATOM 1011 O O . ASN A 1 123 ? -5.684 -11.568 -29.363 1.00 48.06 123 ASN A O 1
ATOM 1015 N N . SER A 1 124 ? -6.272 -12.853 -27.632 1.00 45.41 124 SER A N 1
ATOM 1016 C 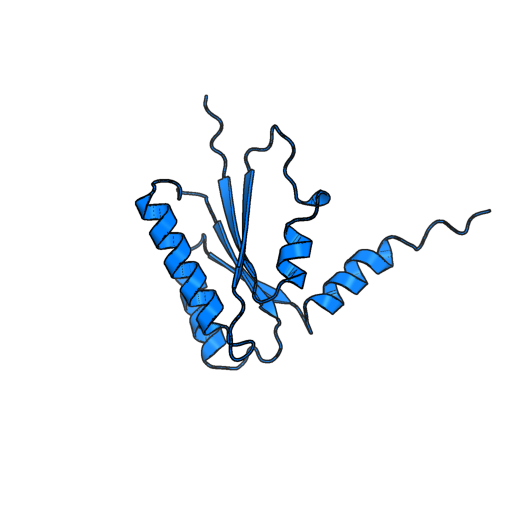CA . SER A 1 124 ? -6.100 -14.120 -28.364 1.00 45.41 124 SER A CA 1
ATOM 1017 C C . SER A 1 124 ? -7.353 -14.659 -29.065 1.00 45.41 124 SER A C 1
ATOM 1019 O O . SER A 1 124 ? -7.248 -15.682 -29.728 1.00 45.41 124 SER A O 1
ATOM 1021 N N . ASP A 1 125 ? -8.499 -13.969 -29.034 1.00 49.62 125 ASP A N 1
ATOM 1022 C CA . ASP A 1 125 ? -9.687 -14.381 -29.801 1.00 49.62 125 ASP A CA 1
ATOM 1023 C C . ASP A 1 125 ? -10.433 -13.183 -30.417 1.00 49.62 125 ASP A C 1
ATOM 1025 O O . ASP A 1 125 ? -11.503 -12.775 -29.966 1.00 49.62 125 ASP A O 1
ATOM 1029 N N . SER A 1 126 ? -9.888 -12.617 -31.498 1.00 46.34 126 SER A N 1
ATOM 1030 C CA . SER A 1 126 ? -10.725 -11.941 -32.508 1.00 46.34 126 SER A CA 1
ATOM 1031 C C . SER A 1 126 ? -10.217 -12.021 -33.953 1.00 46.34 126 SER A C 1
ATOM 1033 O O . SER A 1 126 ? -10.802 -11.386 -34.821 1.00 46.34 126 SER A O 1
ATOM 1035 N N . ASP A 1 127 ? -9.264 -12.909 -34.260 1.00 46.19 127 ASP A N 1
ATOM 1036 C CA . ASP A 1 127 ? -9.021 -13.359 -35.640 1.00 46.19 127 ASP A CA 1
ATOM 1037 C C . ASP A 1 127 ? -9.770 -14.672 -35.905 1.00 46.19 127 ASP A C 1
ATOM 1039 O O . ASP A 1 127 ? -9.212 -15.755 -36.084 1.00 46.19 127 ASP A O 1
ATOM 1043 N N . LYS A 1 128 ? -11.099 -14.560 -35.927 1.00 46.38 128 LYS A N 1
ATOM 1044 C CA . LYS A 1 128 ? -11.962 -15.464 -36.689 1.00 46.38 128 LYS A CA 1
ATOM 1045 C C . LYS A 1 128 ? -12.967 -14.643 -37.484 1.00 46.38 128 LYS A C 1
ATOM 1047 O O . LYS A 1 128 ? -14.118 -14.516 -37.068 1.00 46.38 128 LYS A O 1
ATOM 1052 N N . LYS A 1 129 ? -12.547 -14.158 -38.654 1.00 36.22 129 LYS A N 1
ATOM 1053 C CA . LYS A 1 129 ? -13.335 -14.309 -39.882 1.00 36.22 129 LYS A CA 1
ATOM 1054 C C . LYS A 1 129 ? -12.523 -14.060 -41.142 1.00 36.22 129 LYS A C 1
ATOM 1056 O O . LYS A 1 129 ? -11.868 -13.003 -41.208 1.00 36.22 129 LYS A O 1
#

Secondary structure (DSSP, 8-state):
---PPEEEEEEESSHHHHHHHTSTTTSPPTT-SEEEEEEE---SSS--HHHHHHHHHHHHHHHHHTT---TT-EEEEEEE-S-TTSHHHHHHHHHHHT-TTEEEEEESS-HHHHHHHHHHTTSSS----

Radius of gyration: 16.84 Å; chains: 1; bounding box: 47×28×54 Å

Foldseek 3Di:
DPQAAAEEEEEEADVVVLVVCPDPVNVDDPPHSYHYHYHYFHDPPDQQCVSRVVVQVVVVVVCVVVVNDDPRHAYEYEGAPCDCPDPRVVVQVVVQVVDVRYYYHYDPNGVVVVVCVVCVVVPPPDPDD

InterPro domains:
  IPR025591 RloB-like protein [PF13707] (8-124)

Organism: NCBI:txid566549

pLDDT: mean 79.84, std 14.62, range [36.22, 96.06]

Sequence (129 aa):
MQTIKRLFIIITEGETERAYFMMDIFKLQRNSNVRVKVICEKSKDGSDPKPVLSSMKNKLESLKQTDELRSGDSAWLVLDDDDSQSEEFQALDAWAAERHDRFIAYTKPQFEWLLLLHYRDGNSDSDKK